Protein AF-A0A7H1PWD5-F1 (afdb_monomer)

Organism: NCBI:txid146922

pLDDT: mean 71.68, std 11.59, range [45.03, 85.38]

Nearest PDB structures (foldseek):
  3zkc-assembly1_B  TM=7.447E-01  e=4.715E-01  Bacillus subtilis subsp. subtilis str. 168
  3zkc-assembly1_A  TM=7.409E-01  e=5.302E-01  Bacillus subtilis subsp. subtilis str. 168
  1b0n-assembly1_A  TM=7.150E-01  e=5.302E-01  Bacillus subtilis
  2o38-assembly1_A  TM=6.454E-01  e=7.544E-01  Rhodopseudomonas palustris CGA009
  3pxp-assembly1_A  TM=6.747E-01  e=4.147E+00  Chloroflexus aurantiacus J-10-fl

Sequence (75 aa):
MRTVSGLRQSDMAELSGLSQAFLSMLESGARRLTNIDKIVELLTGLNTPAEFTGPMLRTPNGAGNESDEWPDARA

Solvent-accessible surface area (backbone atoms only — not comparable to full-atom values): 4775 Å² total; per-residue (Å²): 114,53,89,80,70,75,56,51,61,67,55,49,19,67,47,40,54,39,36,54,71,56,53,48,30,46,76,71,60,80,39,81,90,80,54,67,61,59,51,31,50,43,38,55,35,64,67,55,60,64,90,82,44,60,85,89,55,72,64,79,73,92,69,83,58,83,93,65,63,62,99,48,61,64,133

Foldseek 3Di:
DCVVPVDDLVRLCVLLLFDSVVVVCPVVVVDDDPDLLSVLSSCVSVVPDCVPPDPSNNDRPPDDPPVPPDPPSDD

Structure (mmCIF, N/CA/C/O backbone):
data_AF-A0A7H1PWD5-F1
#
_entry.id   AF-A0A7H1PWD5-F1
#
loop_
_atom_site.group_PDB
_atom_site.id
_atom_site.type_symbol
_atom_site.label_atom_id
_atom_site.label_alt_id
_atom_site.label_comp_id
_atom_site.label_asym_id
_atom_site.label_entity_id
_atom_site.label_seq_id
_atom_site.pdbx_PDB_ins_code
_atom_site.Cartn_x
_atom_site.Cartn_y
_atom_site.Cartn_z
_atom_site.occupancy
_atom_site.B_iso_or_equiv
_atom_site.auth_seq_id
_atom_site.auth_comp_id
_atom_site.auth_asym_id
_atom_site.auth_atom_id
_atom_site.pdbx_PDB_model_num
ATOM 1 N N . MET A 1 1 ? -6.877 -8.058 -4.284 1.00 53.56 1 MET A N 1
ATOM 2 C CA . MET A 1 1 ? -7.221 -6.716 -3.763 1.00 53.56 1 MET A CA 1
ATOM 3 C C . MET A 1 1 ? -8.075 -5.924 -4.765 1.00 53.56 1 MET A C 1
ATOM 5 O O . MET A 1 1 ? -9.178 -5.559 -4.395 1.00 53.56 1 MET A O 1
ATOM 9 N N . ARG A 1 2 ? -7.675 -5.781 -6.045 1.00 57.31 2 ARG A N 1
ATOM 10 C CA . ARG A 1 2 ? -8.471 -5.125 -7.120 1.00 57.31 2 ARG A CA 1
ATOM 11 C C . ARG A 1 2 ? -9.873 -5.697 -7.386 1.00 57.31 2 ARG A C 1
ATOM 13 O O . ARG A 1 2 ? -10.815 -4.943 -7.586 1.00 57.31 2 ARG A O 1
ATOM 20 N N . THR A 1 3 ? -10.027 -7.020 -7.392 1.00 51.41 3 THR A N 1
ATOM 21 C CA . THR A 1 3 ? -11.324 -7.681 -7.650 1.00 51.41 3 THR A CA 1
ATOM 22 C C . THR A 1 3 ? -12.359 -7.449 -6.554 1.00 51.41 3 THR A C 1
ATOM 24 O O . THR A 1 3 ? -13.540 -7.660 -6.792 1.00 51.41 3 THR A O 1
ATOM 27 N N . VAL A 1 4 ? -11.923 -7.018 -5.369 1.00 56.44 4 VAL A N 1
ATOM 28 C CA . VAL A 1 4 ? -12.790 -6.84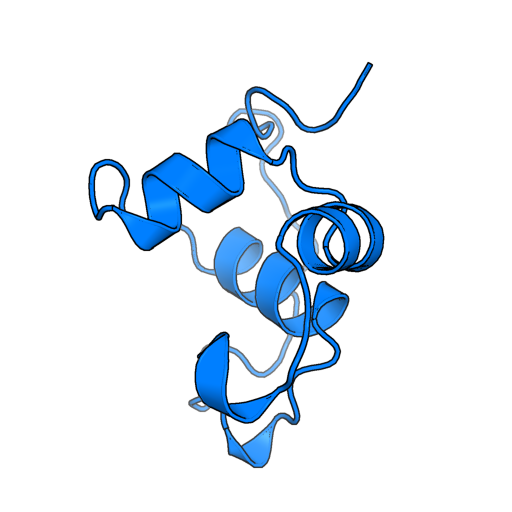3 -4.198 1.00 56.44 4 VAL A CA 1
ATOM 29 C C . VAL A 1 4 ? -13.233 -5.383 -4.049 1.00 56.44 4 VAL A C 1
ATOM 31 O O . VAL A 1 4 ? -14.329 -5.138 -3.566 1.00 56.44 4 VAL A O 1
ATOM 34 N N . SER A 1 5 ? -12.419 -4.417 -4.499 1.00 63.19 5 SER A N 1
ATOM 35 C CA . SER A 1 5 ? -12.717 -2.979 -4.394 1.00 63.19 5 SER A CA 1
ATOM 36 C C . SER A 1 5 ? -13.297 -2.348 -5.665 1.00 63.19 5 SER A C 1
ATOM 38 O O . SER A 1 5 ? -13.805 -1.234 -5.604 1.00 63.19 5 SER A O 1
ATOM 40 N N . GLY A 1 6 ? -13.203 -3.009 -6.826 1.00 67.81 6 GLY A N 1
ATOM 41 C CA . GLY A 1 6 ? -13.651 -2.450 -8.110 1.00 67.81 6 GLY A CA 1
ATOM 42 C C . GLY A 1 6 ? -12.772 -1.315 -8.661 1.00 67.81 6 GLY A C 1
ATOM 43 O O . GLY A 1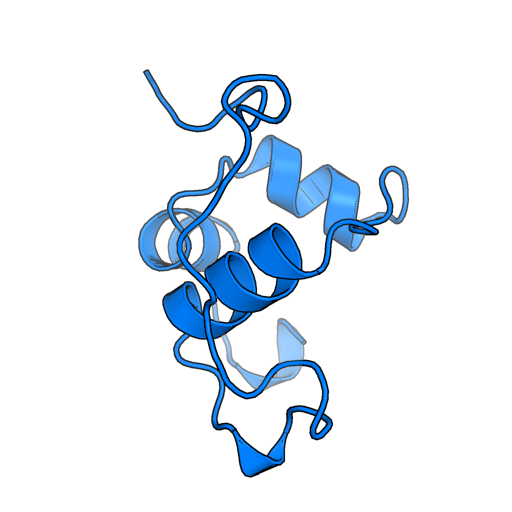 6 ? -13.051 -0.810 -9.746 1.00 67.81 6 GLY A O 1
ATOM 44 N N . LEU A 1 7 ? -11.698 -0.942 -7.956 1.00 70.81 7 LEU A N 1
ATOM 45 C CA . LEU A 1 7 ? -10.807 0.156 -8.338 1.00 70.81 7 LEU A CA 1
ATOM 46 C C . LEU A 1 7 ? -9.932 -0.216 -9.540 1.00 70.81 7 LEU A C 1
ATOM 48 O O . LEU A 1 7 ? -9.333 -1.303 -9.598 1.00 70.81 7 LEU A O 1
ATOM 52 N N . ARG A 1 8 ? -9.823 0.705 -10.504 1.00 81.88 8 ARG A N 1
ATOM 53 C CA . ARG A 1 8 ? -8.801 0.638 -11.552 1.00 81.88 8 ARG A CA 1
ATOM 54 C C . ARG A 1 8 ? -7.456 1.067 -10.967 1.00 81.88 8 ARG A C 1
ATOM 56 O O . ARG A 1 8 ? -7.363 1.719 -9.936 1.00 81.88 8 ARG A O 1
ATOM 63 N N . GLN A 1 9 ? -6.381 0.669 -11.632 1.00 75.69 9 GLN A N 1
ATOM 64 C CA . GLN A 1 9 ? -5.019 0.978 -11.196 1.00 75.69 9 GLN A CA 1
ATOM 65 C C . GLN A 1 9 ? -4.694 2.463 -11.366 1.00 75.69 9 GLN A C 1
ATOM 67 O O . GLN A 1 9 ? -3.887 2.985 -10.613 1.00 75.69 9 GLN A O 1
ATOM 72 N N . SER A 1 10 ? -5.349 3.129 -12.322 1.00 79.12 10 SER A N 1
ATOM 73 C CA . SER A 1 10 ? -5.374 4.589 -12.441 1.00 79.12 10 SER A CA 1
ATOM 74 C C . SER A 1 10 ? -5.932 5.239 -11.180 1.00 79.12 10 SER A C 1
ATOM 76 O O . SER A 1 10 ? -5.326 6.155 -10.646 1.00 79.12 10 SER A O 1
ATOM 78 N N . ASP A 1 11 ? -7.034 4.703 -10.661 1.00 82.00 11 ASP A N 1
ATOM 79 C CA . ASP A 1 11 ? -7.711 5.250 -9.486 1.00 82.00 11 ASP A CA 1
ATOM 80 C C . ASP A 1 11 ? -6.842 5.029 -8.243 1.00 82.00 11 ASP A C 1
ATOM 82 O O . ASP A 1 11 ? -6.692 5.916 -7.415 1.00 82.00 11 ASP A O 1
ATOM 86 N N . MET A 1 12 ? -6.192 3.863 -8.140 1.00 77.94 12 MET A N 1
ATOM 87 C CA . MET A 1 12 ? -5.212 3.613 -7.080 1.00 77.94 12 MET A CA 1
ATOM 88 C C . MET A 1 12 ? -4.003 4.541 -7.186 1.00 77.94 12 MET A C 1
ATOM 90 O O . MET A 1 12 ? -3.545 5.021 -6.160 1.00 77.94 12 MET A O 1
ATOM 94 N N . ALA A 1 13 ? -3.512 4.820 -8.395 1.00 82.44 13 ALA A N 1
ATOM 95 C CA . ALA A 1 13 ? -2.410 5.754 -8.613 1.00 82.44 13 ALA A CA 1
ATOM 96 C C . ALA A 1 13 ? -2.766 7.175 -8.150 1.00 82.44 13 ALA A C 1
ATOM 98 O O . ALA A 1 13 ? -1.960 7.827 -7.490 1.00 82.44 13 ALA A O 1
ATOM 99 N N . GLU A 1 14 ? -3.983 7.633 -8.451 1.00 80.25 14 GLU A N 1
ATOM 100 C CA . GLU A 1 14 ? -4.496 8.927 -7.990 1.00 80.25 14 GLU A CA 1
ATOM 101 C C . GLU A 1 14 ? -4.687 8.966 -6.469 1.00 80.25 14 GLU A C 1
ATOM 103 O O . GLU A 1 14 ? -4.275 9.928 -5.827 1.00 80.25 14 GLU A O 1
ATOM 108 N N . LEU A 1 15 ? -5.260 7.913 -5.881 1.00 77.50 15 LEU A N 1
ATOM 109 C CA . LEU A 1 15 ? -5.545 7.841 -4.445 1.00 77.50 15 LEU A CA 1
ATOM 110 C C . LEU A 1 15 ? -4.284 7.689 -3.589 1.00 77.50 15 LEU A C 1
ATOM 112 O O . LEU A 1 15 ? -4.184 8.283 -2.519 1.00 77.50 15 LEU A O 1
ATOM 116 N N . SER A 1 16 ? -3.314 6.896 -4.045 1.00 74.56 16 SER A N 1
ATOM 117 C CA . SER A 1 16 ? -2.084 6.638 -3.297 1.00 74.56 16 SER A CA 1
ATOM 118 C 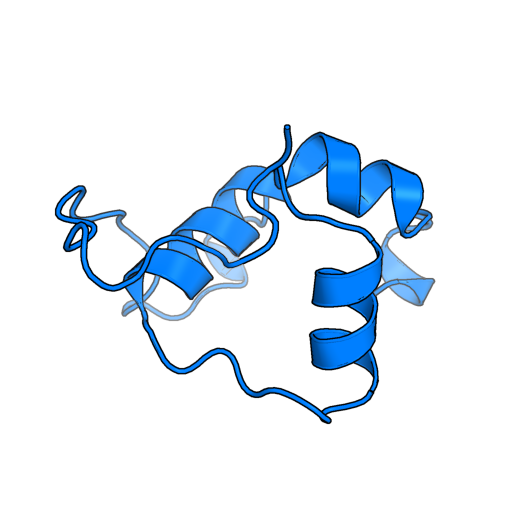C . SER A 1 16 ? -0.938 7.588 -3.644 1.00 74.56 16 SER A C 1
ATOM 120 O O . SER A 1 16 ? 0.120 7.472 -3.038 1.00 74.56 16 SER A O 1
ATOM 122 N N . GLY A 1 17 ? -1.095 8.460 -4.648 1.00 76.31 17 GLY A N 1
ATOM 123 C CA . GLY A 1 17 ? -0.014 9.319 -5.151 1.00 76.31 17 GLY A CA 1
ATOM 124 C C . GLY A 1 17 ? 1.125 8.555 -5.841 1.00 76.31 17 GLY A C 1
ATOM 125 O O . GLY A 1 17 ? 2.210 9.095 -6.034 1.00 76.31 17 GLY A O 1
ATOM 126 N N . LEU A 1 18 ? 0.900 7.293 -6.218 1.00 79.75 18 LEU A N 1
ATOM 127 C CA . LEU A 1 18 ? 1.928 6.428 -6.800 1.00 79.75 18 LEU A CA 1
ATOM 128 C C . LEU A 1 18 ? 1.777 6.326 -8.307 1.00 79.75 18 LEU A C 1
ATOM 130 O O . LEU A 1 18 ? 0.668 6.343 -8.831 1.00 79.75 18 LEU A O 1
ATOM 134 N N . SER A 1 19 ? 2.880 6.123 -9.025 1.00 81.31 19 SER A N 1
ATOM 135 C CA . SER A 1 19 ? 2.781 5.843 -10.453 1.00 81.31 19 SER A CA 1
ATOM 136 C C . SER A 1 19 ? 2.114 4.491 -10.724 1.00 81.31 19 SER A C 1
ATOM 138 O O . SER A 1 19 ? 2.251 3.511 -9.981 1.00 81.31 19 SER A O 1
ATOM 140 N N . GLN A 1 20 ? 1.426 4.413 -11.862 1.00 80.56 20 GLN A N 1
ATOM 141 C CA . GLN A 1 20 ? 0.830 3.166 -12.333 1.00 80.56 20 GLN A CA 1
ATOM 142 C C . GLN A 1 20 ? 1.907 2.091 -12.564 1.00 80.56 20 GLN A C 1
ATOM 144 O O . GLN A 1 20 ? 1.698 0.932 -12.202 1.00 80.56 20 GLN A O 1
ATOM 149 N N . ALA A 1 21 ? 3.080 2.470 -13.085 1.00 80.19 21 ALA A N 1
ATOM 150 C CA . ALA A 1 21 ? 4.207 1.562 -13.291 1.00 80.19 21 ALA A CA 1
ATOM 151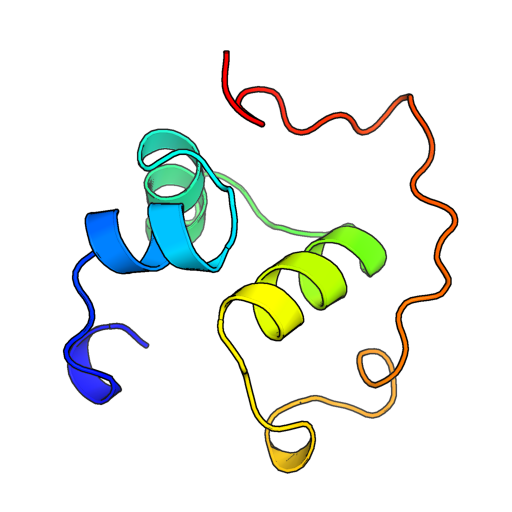 C C . ALA A 1 21 ? 4.713 0.969 -11.967 1.00 80.19 21 ALA A C 1
ATOM 153 O O . ALA A 1 21 ? 4.963 -0.236 -11.878 1.00 80.19 21 ALA A O 1
ATOM 154 N N . PHE A 1 22 ? 4.790 1.781 -10.911 1.00 77.94 22 PHE A N 1
ATOM 155 C CA . PHE A 1 22 ? 5.161 1.309 -9.586 1.00 77.94 22 PHE A CA 1
ATOM 156 C C . PHE A 1 22 ? 4.130 0.329 -9.022 1.00 77.94 22 PHE A C 1
ATOM 158 O O . PHE A 1 22 ? 4.491 -0.762 -8.572 1.00 77.94 22 PHE A O 1
ATOM 165 N N . LEU A 1 23 ? 2.842 0.671 -9.111 1.00 80.88 23 LEU A N 1
ATOM 166 C CA . LEU A 1 23 ? 1.757 -0.232 -8.720 1.00 80.88 23 LEU A CA 1
ATOM 167 C C . LEU A 1 23 ? 1.813 -1.551 -9.505 1.00 80.88 23 LEU A C 1
ATOM 169 O O . LEU A 1 23 ? 1.590 -2.615 -8.936 1.00 80.88 23 LEU A O 1
ATOM 173 N N . SER A 1 24 ? 2.185 -1.513 -10.786 1.00 83.38 24 SER A N 1
ATOM 174 C CA . SER A 1 24 ? 2.360 -2.714 -11.610 1.00 83.38 24 SER A CA 1
ATOM 175 C C . SER A 1 24 ? 3.521 -3.593 -11.132 1.00 83.38 24 SER A C 1
ATOM 177 O O . SER A 1 24 ? 3.419 -4.823 -11.149 1.00 83.38 24 SER A O 1
ATOM 179 N N . MET A 1 25 ? 4.629 -2.995 -10.687 1.00 84.06 25 MET A N 1
ATOM 180 C CA . MET A 1 25 ? 5.755 -3.739 -10.108 1.00 84.06 25 MET A CA 1
ATOM 181 C C . MET A 1 25 ? 5.392 -4.388 -8.767 1.00 84.06 25 MET A C 1
ATOM 183 O O . MET A 1 25 ? 5.841 -5.502 -8.496 1.00 84.06 25 MET A O 1
ATOM 187 N N . LEU A 1 26 ? 4.569 -3.721 -7.951 1.00 84.19 26 LEU A N 1
ATOM 188 C CA . LEU A 1 26 ? 4.046 -4.305 -6.714 1.00 84.19 26 LEU A CA 1
ATOM 189 C C . LEU A 1 26 ? 3.097 -5.475 -7.002 1.00 84.19 26 LEU A C 1
ATOM 191 O O . LEU A 1 26 ? 3.252 -6.547 -6.421 1.00 84.19 26 LEU A O 1
ATOM 195 N N . GLU A 1 27 ? 2.137 -5.293 -7.914 1.00 83.31 27 GLU A N 1
ATOM 196 C CA . GLU A 1 27 ? 1.132 -6.313 -8.249 1.00 83.31 27 GLU A CA 1
ATOM 197 C C . GLU A 1 27 ? 1.747 -7.561 -8.896 1.00 83.31 27 GLU A C 1
ATOM 199 O O . GLU A 1 27 ? 1.316 -8.678 -8.615 1.00 83.31 27 GLU A O 1
ATOM 204 N N . SER A 1 28 ? 2.775 -7.385 -9.732 1.00 85.38 28 SER A N 1
ATOM 205 C CA . SER A 1 28 ? 3.512 -8.497 -10.353 1.00 85.38 28 SER A CA 1
ATOM 206 C C . SER A 1 28 ? 4.488 -9.193 -9.400 1.00 85.38 28 SER A C 1
ATOM 208 O O . SER A 1 28 ? 5.045 -10.234 -9.746 1.00 85.38 28 SER A O 1
ATOM 210 N N . GLY A 1 29 ? 4.736 -8.624 -8.216 1.00 82.25 29 GLY A N 1
ATOM 211 C CA . GLY A 1 29 ? 5.754 -9.107 -7.285 1.00 82.25 29 GLY A CA 1
ATOM 212 C C . GLY A 1 29 ? 7.194 -8.848 -7.739 1.00 82.25 29 GLY A C 1
ATOM 213 O O . GLY A 1 29 ? 8.122 -9.262 -7.043 1.00 82.25 29 GLY A O 1
ATOM 214 N N . ALA A 1 30 ? 7.398 -8.137 -8.857 1.00 81.75 30 ALA A N 1
ATOM 215 C CA . ALA A 1 30 ? 8.716 -7.713 -9.332 1.00 81.75 30 ALA A CA 1
ATOM 216 C C . ALA A 1 30 ? 9.427 -6.798 -8.320 1.00 81.75 30 ALA A C 1
ATOM 218 O O . ALA A 1 30 ? 10.656 -6.743 -8.282 1.00 81.75 30 ALA A O 1
ATOM 219 N N . ARG A 1 31 ? 8.657 -6.111 -7.464 1.00 79.88 31 ARG A N 1
ATOM 220 C CA . ARG A 1 31 ? 9.167 -5.335 -6.334 1.00 79.88 31 ARG A CA 1
ATOM 221 C C . ARG A 1 31 ? 8.386 -5.647 -5.063 1.00 79.88 31 ARG A C 1
ATOM 223 O O . ARG A 1 31 ? 7.160 -5.617 -5.053 1.00 79.88 31 ARG A O 1
ATOM 230 N N . ARG A 1 32 ? 9.103 -5.890 -3.963 1.00 80.56 32 ARG A N 1
ATOM 231 C CA . ARG A 1 32 ? 8.514 -5.969 -2.618 1.00 80.56 32 ARG A CA 1
ATOM 232 C C . ARG A 1 32 ? 8.595 -4.608 -1.934 1.00 80.56 32 ARG A C 1
ATOM 234 O O . ARG A 1 32 ? 9.652 -3.983 -1.938 1.00 80.56 32 ARG A O 1
ATOM 241 N N . LEU A 1 33 ? 7.494 -4.178 -1.321 1.00 79.31 33 LEU A N 1
ATOM 242 C CA . LEU A 1 33 ? 7.477 -3.024 -0.426 1.00 79.31 33 LEU A CA 1
ATOM 243 C C . LEU A 1 33 ? 7.922 -3.506 0.961 1.00 79.31 33 LEU A C 1
ATOM 245 O O . LEU A 1 33 ? 7.183 -4.221 1.630 1.00 79.31 33 LEU A O 1
ATOM 249 N N . THR A 1 34 ? 9.165 -3.212 1.340 1.00 82.00 34 THR A N 1
ATOM 250 C CA . THR A 1 34 ? 9.766 -3.671 2.609 1.00 82.00 34 THR A CA 1
ATOM 251 C C . THR A 1 34 ? 9.955 -2.550 3.626 1.00 82.00 34 THR A C 1
ATOM 253 O O . THR A 1 34 ? 10.206 -2.829 4.793 1.00 82.00 34 THR A O 1
ATOM 256 N N . ASN A 1 35 ? 9.844 -1.293 3.194 1.00 81.81 35 ASN A N 1
ATOM 257 C CA . ASN A 1 35 ? 9.893 -0.129 4.070 1.00 81.81 35 ASN A CA 1
ATOM 258 C C . ASN A 1 35 ? 8.506 0.074 4.705 1.00 81.81 35 ASN A C 1
ATOM 260 O O . ASN A 1 35 ? 7.511 0.211 3.993 1.00 81.81 35 ASN A O 1
ATOM 264 N N . ILE A 1 36 ? 8.454 0.066 6.037 1.00 79.75 36 ILE A N 1
ATOM 265 C CA . ILE A 1 36 ? 7.209 0.144 6.802 1.00 79.75 36 ILE A CA 1
ATOM 266 C C . ILE A 1 36 ? 6.479 1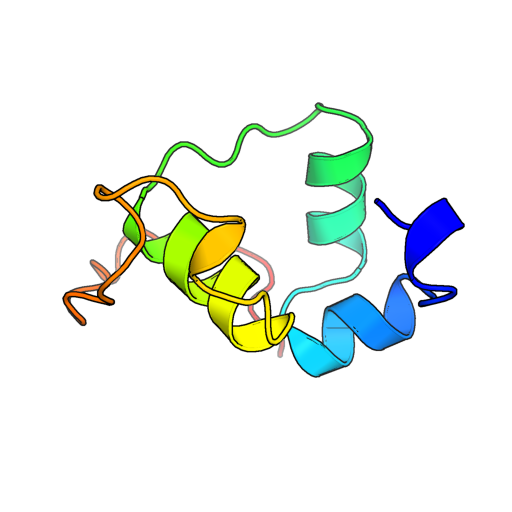.475 6.612 1.00 79.75 36 ILE A C 1
ATOM 268 O O . ILE A 1 36 ? 5.265 1.468 6.434 1.00 79.75 36 ILE A O 1
ATOM 272 N N . ASP A 1 37 ? 7.201 2.591 6.545 1.00 77.56 37 ASP A N 1
ATOM 273 C CA . ASP A 1 37 ? 6.608 3.922 6.401 1.00 77.56 37 ASP A CA 1
ATOM 274 C C . ASP A 1 37 ? 5.931 4.061 5.035 1.00 77.56 37 ASP A C 1
ATOM 276 O O . ASP A 1 37 ? 4.801 4.533 4.938 1.00 77.56 37 ASP A O 1
ATOM 280 N N . LYS A 1 38 ? 6.555 3.507 3.989 1.00 75.50 38 LYS A N 1
ATOM 281 C CA . LYS A 1 38 ? 5.976 3.428 2.638 1.00 75.50 38 LYS A CA 1
ATOM 282 C C . LYS A 1 38 ? 4.747 2.525 2.564 1.00 75.50 38 LYS A C 1
ATOM 284 O O . LYS A 1 38 ? 3.825 2.787 1.794 1.00 75.50 38 LYS A O 1
ATOM 289 N N . ILE A 1 39 ? 4.727 1.441 3.343 1.00 80.69 39 ILE A N 1
ATOM 290 C CA . ILE A 1 39 ? 3.542 0.582 3.460 1.00 80.69 39 ILE A CA 1
ATOM 291 C C . ILE A 1 39 ? 2.405 1.371 4.117 1.00 80.69 39 ILE A C 1
ATOM 293 O O . ILE A 1 39 ? 1.280 1.328 3.626 1.00 80.69 39 ILE A O 1
ATOM 297 N N . VAL A 1 40 ? 2.686 2.109 5.193 1.00 81.12 40 VAL A N 1
ATOM 298 C CA . VAL A 1 40 ? 1.686 2.941 5.876 1.00 81.12 40 VAL A CA 1
ATOM 299 C C . VAL A 1 40 ? 1.166 4.051 4.960 1.00 81.12 40 VAL A C 1
ATOM 301 O O . VAL A 1 40 ? -0.046 4.252 4.894 1.00 81.12 40 VAL A O 1
ATOM 304 N N . GLU A 1 41 ? 2.042 4.723 4.214 1.00 78.56 41 GLU A N 1
ATOM 305 C CA . GLU A 1 41 ? 1.688 5.748 3.223 1.00 78.56 41 GLU A CA 1
ATOM 306 C C . GLU A 1 41 ? 0.729 5.196 2.155 1.00 78.56 41 GLU A C 1
ATOM 308 O O . GLU A 1 41 ? -0.360 5.738 1.957 1.00 78.56 41 GLU A O 1
ATOM 313 N N . LEU A 1 42 ? 1.066 4.050 1.549 1.00 79.81 42 LEU A N 1
ATOM 314 C CA . LEU A 1 42 ? 0.208 3.366 0.578 1.00 79.81 42 LEU A CA 1
ATOM 315 C C . LEU A 1 42 ? -1.164 3.013 1.169 1.00 79.81 42 LEU A C 1
ATOM 317 O O . LEU A 1 42 ? -2.196 3.270 0.552 1.00 79.81 42 LEU A O 1
ATOM 321 N N . LEU A 1 43 ? -1.184 2.400 2.355 1.00 82.75 43 LEU A N 1
ATOM 322 C CA . LEU A 1 43 ? -2.425 1.971 3.004 1.00 82.75 43 LEU A CA 1
ATOM 323 C C . LEU A 1 43 ? -3.310 3.164 3.372 1.00 82.75 43 LEU A C 1
ATOM 325 O O . LEU A 1 43 ? -4.530 3.074 3.224 1.00 82.75 43 LEU A O 1
ATOM 329 N N . THR A 1 44 ? -2.697 4.273 3.788 1.00 80.69 44 THR A N 1
ATOM 330 C CA . THR A 1 44 ? -3.383 5.533 4.090 1.00 80.69 44 THR A CA 1
ATOM 331 C C . THR A 1 44 ? -3.988 6.142 2.828 1.00 80.69 44 THR A C 1
ATOM 333 O O . THR A 1 44 ? -5.169 6.478 2.833 1.00 80.69 44 THR A O 1
ATOM 336 N N . GLY A 1 45 ? -3.230 6.219 1.728 1.00 78.81 45 GLY A N 1
ATOM 337 C CA . GLY A 1 45 ? -3.729 6.735 0.448 1.00 78.81 45 GLY A CA 1
ATOM 338 C C . GLY A 1 45 ? -4.862 5.888 -0.141 1.00 78.81 45 GLY A C 1
ATOM 339 O O . GLY A 1 45 ? -5.835 6.408 -0.675 1.00 78.81 45 GLY A O 1
ATOM 340 N N . LEU A 1 46 ? -4.815 4.569 0.057 1.00 80.94 46 LEU A N 1
ATOM 341 C CA . LEU A 1 46 ? -5.911 3.665 -0.307 1.00 80.94 46 LEU A CA 1
ATOM 342 C C . LEU A 1 46 ? -7.100 3.702 0.670 1.00 80.94 46 LEU A C 1
ATOM 344 O O . LEU A 1 46 ? -8.038 2.921 0.506 1.00 80.94 46 LEU A O 1
ATOM 348 N N . ASN A 1 47 ? -7.065 4.576 1.683 1.00 77.25 47 ASN A N 1
ATOM 349 C CA . ASN A 1 47 ? -8.057 4.674 2.751 1.0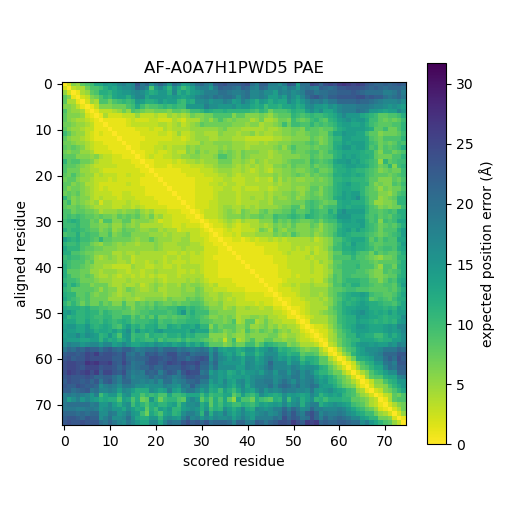0 77.25 47 ASN A CA 1
ATOM 350 C C . ASN A 1 47 ? -8.358 3.307 3.393 1.00 77.25 47 ASN A C 1
ATOM 352 O O . ASN A 1 47 ? -9.510 2.949 3.642 1.00 77.25 47 ASN A O 1
ATOM 356 N N . THR A 1 48 ? -7.309 2.502 3.594 1.00 81.12 48 THR A N 1
ATOM 357 C CA . THR A 1 48 ? -7.439 1.146 4.128 1.00 81.12 48 THR A CA 1
ATOM 358 C C . THR A 1 48 ? -7.798 1.220 5.610 1.00 81.12 48 THR A C 1
ATOM 360 O O . THR A 1 48 ? -7.030 1.794 6.386 1.00 81.12 48 THR A O 1
ATOM 363 N N . PRO A 1 49 ? -8.917 0.613 6.040 1.00 79.31 49 PRO A N 1
ATOM 364 C CA . PRO A 1 49 ? -9.294 0.628 7.446 1.00 79.31 49 PRO A CA 1
ATOM 365 C C . PRO A 1 49 ? -8.261 -0.081 8.337 1.00 79.31 49 PRO A C 1
ATOM 367 O O . PRO A 1 49 ? -7.712 -1.126 7.973 1.00 79.31 49 PRO A O 1
ATOM 370 N N . ALA A 1 50 ? -7.992 0.481 9.518 1.00 75.12 50 ALA A N 1
ATOM 371 C CA . ALA A 1 50 ? -6.943 0.009 10.429 1.00 75.12 50 ALA A CA 1
ATOM 372 C C . ALA A 1 50 ? -7.216 -1.393 11.007 1.00 75.12 50 ALA A C 1
ATOM 374 O O . ALA A 1 50 ? -6.302 -2.073 11.474 1.00 75.12 50 ALA A O 1
ATOM 375 N N . GLU A 1 51 ? -8.463 -1.857 10.963 1.00 79.50 51 GLU A N 1
ATOM 376 C CA . GLU A 1 51 ? -8.843 -3.232 11.285 1.00 79.50 51 GLU A CA 1
ATOM 377 C C . GLU A 1 51 ? -8.242 -4.261 10.316 1.00 79.50 51 GLU A C 1
ATOM 379 O O . GLU A 1 51 ? -8.030 -5.409 10.706 1.00 79.50 51 GLU A O 1
ATOM 384 N N . PHE A 1 52 ? -7.901 -3.850 9.089 1.00 75.19 52 PHE A N 1
ATOM 385 C CA . PHE A 1 52 ? -7.202 -4.690 8.115 1.00 75.19 52 PHE A CA 1
ATOM 386 C C . PHE A 1 52 ? -5.678 -4.586 8.226 1.00 75.19 52 PHE A C 1
ATOM 388 O O . PHE A 1 52 ? -4.962 -5.278 7.499 1.00 75.19 52 PHE A O 1
ATOM 395 N N . THR A 1 53 ? -5.164 -3.755 9.138 1.00 73.50 53 THR A N 1
ATOM 396 C CA . THR A 1 53 ? -3.730 -3.562 9.347 1.00 73.50 53 THR A CA 1
ATOM 397 C C . THR A 1 53 ? -3.288 -4.101 10.713 1.00 73.50 53 THR A C 1
ATOM 399 O O . THR A 1 53 ? -3.943 -3.952 11.754 1.00 73.50 53 THR A O 1
ATOM 402 N N . GLY A 1 54 ? -2.146 -4.798 10.718 1.00 72.94 54 GLY A N 1
ATOM 403 C CA . GLY A 1 54 ? -1.521 -5.268 11.954 1.00 72.94 54 GLY A CA 1
ATOM 404 C C . GLY A 1 54 ? -1.041 -4.092 12.820 1.00 72.94 54 GLY A C 1
ATOM 405 O O .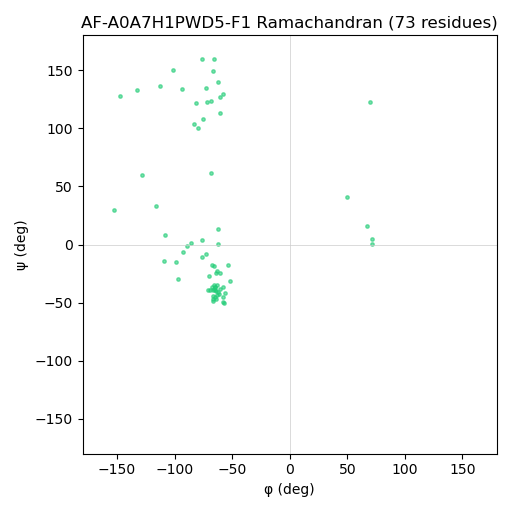 GLY A 1 54 ? -0.810 -3.009 12.284 1.00 72.94 54 GLY A O 1
ATOM 406 N N . PRO A 1 55 ? -0.827 -4.280 14.138 1.00 70.31 55 PRO A N 1
ATOM 407 C CA . PRO A 1 55 ? -0.455 -3.200 15.064 1.00 70.31 55 PRO A CA 1
ATOM 408 C C . PRO A 1 55 ? 0.751 -2.362 14.615 1.00 70.31 55 PRO A C 1
ATOM 410 O O . PRO A 1 55 ? 0.798 -1.167 14.876 1.00 70.31 55 PRO A O 1
ATOM 413 N N . MET A 1 56 ? 1.692 -2.984 13.898 1.00 69.94 56 MET A N 1
ATOM 414 C CA . MET A 1 56 ? 2.899 -2.354 13.351 1.00 69.94 56 MET A CA 1
ATOM 415 C C . MET A 1 56 ? 2.613 -1.250 12.314 1.00 69.94 56 MET A C 1
ATOM 417 O O . MET A 1 56 ? 3.462 -0.398 12.099 1.00 69.94 56 MET A O 1
ATOM 421 N N . LEU A 1 57 ? 1.442 -1.259 11.669 1.00 69.69 57 LEU A N 1
ATOM 422 C CA . LEU A 1 57 ? 1.097 -0.382 10.540 1.00 69.69 57 LEU A CA 1
ATOM 423 C C . LEU A 1 57 ? 0.067 0.703 10.904 1.00 69.69 57 LEU A C 1
ATOM 425 O O . LEU A 1 57 ? -0.458 1.375 10.022 1.00 69.69 57 LEU A O 1
ATOM 429 N N . ARG A 1 58 ? -0.272 0.859 12.191 1.00 67.50 58 ARG A N 1
ATOM 430 C CA . ARG A 1 58 ? -1.380 1.722 12.650 1.00 67.50 58 ARG A CA 1
ATOM 431 C C . ARG A 1 58 ? -1.012 3.195 12.858 1.00 67.50 58 ARG A C 1
ATOM 433 O O . ARG A 1 58 ? -1.882 3.975 13.229 1.00 67.50 58 ARG A O 1
ATOM 440 N N . THR A 1 59 ? 0.233 3.593 12.603 1.00 58.22 59 THR A N 1
ATOM 441 C CA . THR A 1 59 ? 0.688 4.981 12.787 1.00 58.22 59 THR A CA 1
ATOM 442 C C . THR A 1 59 ? 1.758 5.344 11.763 1.00 58.22 59 THR A C 1
ATOM 444 O O . THR A 1 59 ? 2.764 4.637 11.700 1.00 58.22 59 THR A O 1
ATOM 447 N N . PRO A 1 60 ? 1.607 6.448 11.012 1.00 56.06 60 PRO A N 1
ATOM 448 C CA . PRO A 1 60 ? 2.718 7.027 10.277 1.00 56.06 60 PRO A CA 1
ATOM 449 C C . PRO A 1 60 ? 3.620 7.752 11.278 1.00 56.06 60 PRO A C 1
ATOM 451 O O . PRO A 1 60 ? 3.255 8.796 11.819 1.00 56.06 60 PRO A O 1
ATOM 454 N N . ASN A 1 61 ? 4.801 7.200 11.552 1.00 51.19 61 ASN A N 1
ATOM 455 C CA . ASN A 1 61 ? 5.871 8.008 12.117 1.00 51.19 61 ASN A CA 1
ATOM 456 C C . ASN A 1 61 ? 6.470 8.774 10.934 1.00 51.19 61 ASN A C 1
ATOM 458 O O . ASN A 1 61 ? 7.173 8.192 10.119 1.00 51.19 61 ASN A O 1
ATOM 462 N N . GLY A 1 62 ? 6.090 10.043 10.772 1.00 51.78 62 GLY A N 1
ATOM 463 C CA . GLY A 1 62 ? 6.436 10.883 9.620 1.00 51.78 62 GLY A CA 1
ATOM 464 C C . GLY A 1 62 ? 7.921 11.248 9.530 1.00 51.78 62 GLY A C 1
ATOM 465 O O . GLY A 1 62 ? 8.268 12.421 9.585 1.00 51.78 62 GLY A O 1
ATOM 466 N N . ALA A 1 63 ? 8.796 10.256 9.389 1.00 50.34 63 ALA A N 1
ATOM 467 C CA . ALA A 1 63 ? 10.223 10.419 9.156 1.00 50.34 63 ALA A CA 1
ATOM 468 C C . ALA A 1 63 ? 10.637 9.577 7.941 1.00 50.34 63 ALA A C 1
ATOM 470 O O . ALA A 1 63 ? 11.462 8.670 8.036 1.00 50.34 63 ALA A O 1
ATOM 471 N N . GLY A 1 64 ? 10.031 9.874 6.788 1.00 50.59 64 GLY A N 1
ATOM 472 C CA . GLY A 1 64 ? 10.531 9.395 5.505 1.00 50.59 64 GLY A CA 1
ATOM 473 C C . GLY A 1 64 ? 11.944 9.937 5.295 1.00 50.59 64 GLY A C 1
ATOM 474 O O . GLY A 1 64 ? 12.148 11.143 5.209 1.00 50.59 64 GLY A O 1
ATOM 475 N N . ASN A 1 65 ? 12.931 9.047 5.283 1.00 47.97 65 ASN A N 1
ATOM 476 C CA . ASN A 1 65 ? 14.314 9.384 4.981 1.00 47.97 65 ASN A CA 1
ATOM 477 C C . ASN A 1 65 ? 14.403 9.771 3.489 1.00 47.97 65 ASN A C 1
ATOM 479 O O . ASN A 1 65 ? 14.029 8.964 2.639 1.00 47.97 65 ASN A O 1
ATOM 483 N N . GLU A 1 66 ? 14.892 10.974 3.162 1.00 49.72 66 GLU A N 1
ATOM 484 C CA . GLU A 1 66 ? 14.983 11.541 1.792 1.00 49.72 66 GLU A CA 1
ATOM 485 C C . GLU A 1 66 ? 15.723 10.628 0.789 1.00 49.72 66 GLU A C 1
ATOM 487 O O . GLU A 1 66 ? 15.567 10.744 -0.421 1.00 49.72 66 GLU A O 1
ATOM 492 N N . SER A 1 67 ? 16.496 9.656 1.283 1.00 50.62 67 SER A N 1
ATOM 493 C CA . SER A 1 67 ? 17.184 8.640 0.465 1.00 50.62 67 SER A CA 1
ATOM 494 C C . SER A 1 67 ? 16.252 7.576 -0.138 1.00 50.62 67 SER A C 1
ATOM 496 O O . SER A 1 67 ? 16.690 6.743 -0.930 1.00 50.62 67 SER A O 1
ATOM 498 N N . ASP A 1 68 ? 14.982 7.578 0.260 1.00 52.94 68 ASP A N 1
ATOM 499 C CA . ASP A 1 68 ? 13.952 6.615 -0.112 1.00 52.94 68 ASP A CA 1
ATOM 500 C C . ASP A 1 68 ? 12.832 7.313 -0.911 1.00 52.94 68 ASP A C 1
ATOM 502 O O . ASP A 1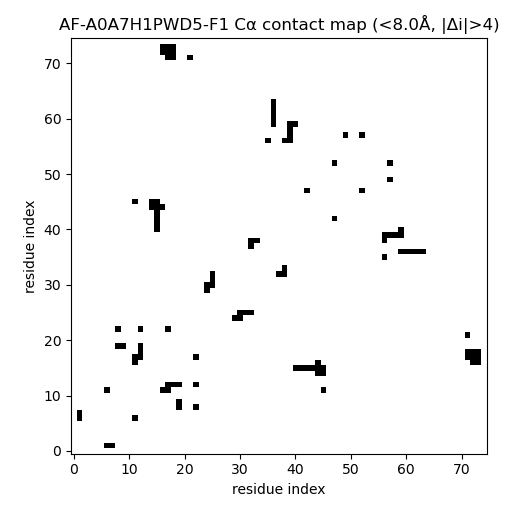 68 ? 11.664 6.940 -0.827 1.00 52.94 68 ASP A O 1
ATOM 506 N N . GLU A 1 69 ? 13.155 8.333 -1.703 1.00 60.56 69 GLU A N 1
ATOM 507 C CA . GLU A 1 69 ? 12.191 8.942 -2.617 1.00 60.56 69 GLU A CA 1
ATOM 508 C C . GLU A 1 69 ? 11.647 7.869 -3.573 1.00 60.56 69 GLU A C 1
ATOM 510 O O . GLU A 1 69 ? 12.391 7.050 -4.133 1.00 60.56 69 GLU A O 1
ATOM 515 N N . TRP A 1 70 ? 10.320 7.778 -3.696 1.00 63.03 70 TRP A N 1
ATOM 516 C CA . TRP A 1 70 ? 9.733 6.842 -4.645 1.00 63.03 70 TRP A CA 1
ATOM 517 C C . TRP A 1 70 ? 10.233 7.256 -6.033 1.00 63.03 70 TRP A C 1
ATOM 519 O O . TRP A 1 70 ? 10.047 8.413 -6.399 1.00 63.03 70 TRP A O 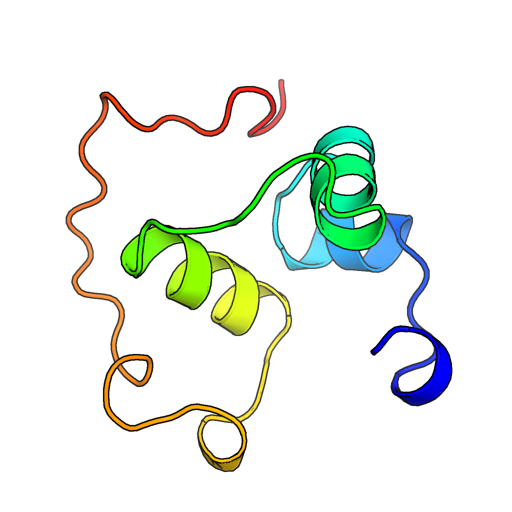1
ATOM 529 N N . PRO A 1 71 ? 10.823 6.346 -6.835 1.00 59.00 71 PRO A N 1
ATOM 530 C CA . PRO A 1 71 ? 11.473 6.694 -8.109 1.00 59.00 71 PRO A CA 1
ATOM 531 C C . PRO A 1 71 ? 10.518 7.287 -9.157 1.00 59.00 71 PRO A C 1
ATOM 533 O O . PRO A 1 71 ? 10.921 7.548 -10.283 1.00 59.00 71 PRO A O 1
ATOM 536 N N . ASP A 1 72 ? 9.244 7.421 -8.797 1.00 65.25 72 ASP A N 1
ATOM 537 C CA . ASP A 1 72 ? 8.126 7.752 -9.654 1.00 65.25 72 ASP A CA 1
ATOM 538 C C . ASP A 1 72 ? 7.011 8.464 -8.846 1.00 65.25 72 ASP A C 1
ATOM 540 O O . ASP A 1 72 ? 5.833 8.337 -9.177 1.00 65.25 72 ASP A O 1
ATOM 544 N N . ALA A 1 73 ? 7.358 9.213 -7.777 1.00 60.38 73 ALA A N 1
ATOM 545 C CA . ALA A 1 73 ? 6.446 10.036 -6.941 1.00 60.38 73 ALA A CA 1
ATOM 546 C C . ALA A 1 73 ? 5.735 11.192 -7.698 1.00 60.38 73 ALA A C 1
ATOM 548 O O . ALA A 1 73 ? 5.110 12.057 -7.095 1.00 60.38 73 ALA A O 1
ATOM 549 N N . ARG A 1 74 ? 5.802 11.140 -9.033 1.00 59.41 74 ARG A N 1
ATOM 550 C CA . ARG A 1 74 ? 5.347 12.060 -10.075 1.00 59.41 74 ARG A CA 1
ATOM 551 C C . ARG A 1 74 ? 6.104 13.388 -10.181 1.00 59.41 74 ARG A C 1
ATOM 553 O O . ARG A 1 74 ? 6.138 14.198 -9.263 1.00 59.41 74 ARG A O 1
ATOM 560 N N . ALA A 1 75 ? 6.640 13.590 -11.388 1.00 45.03 75 ALA A N 1
ATOM 561 C CA . ALA A 1 75 ? 6.626 14.875 -12.082 1.00 45.03 75 ALA A CA 1
ATOM 562 C C . ALA A 1 75 ? 5.189 15.274 -12.470 1.00 45.03 75 ALA A C 1
ATOM 564 O O . ALA A 1 75 ? 4.347 14.358 -12.674 1.00 45.03 75 ALA A O 1
#

Secondary structure (DSSP, 8-state):
-HHHH---HHHHHHHHT--HHHHHHHHTTSS----HHHHHHHHHHTT--GGGS-GGGS-------GGG--TTS--

InterPro domains:
  IPR001387 Cro/C1-type, helix-turn-helix domain [PF01381] (6-50)
  IPR001387 Cro/C1-type, helix-turn-helix domain [PS50943] (6-52)
  IPR001387 Cro/C1-type, helix-turn-helix domain [cd00093] (1-52)
  IPR010982 Lambda repressor-like, DNA-binding domain superfamily [G3DSA:1.10.260.40] (1-55)
  IPR010982 Lambda repressor-like, DNA-binding domain superfamily [SSF47413] (2-52)

Radius of gyration: 12.36 Å; Cα contacts (8 Å, |Δi|>4): 56; chains: 1; bounding box: 31×24×28 Å

Mean predicted aligned error: 9.28 Å